Protein AF-A0A352KVX2-F1 (afdb_monomer_lite)

Radius of gyration: 20.21 Å; chains: 1; bounding box: 48×41×50 Å

Structure (mmCIF, N/CA/C/O backbone):
data_AF-A0A352KVX2-F1
#
_entry.id   AF-A0A352KVX2-F1
#
loop_
_atom_site.group_PDB
_atom_site.id
_atom_site.type_symbol
_atom_site.label_atom_id
_atom_site.label_alt_id
_atom_site.label_comp_id
_atom_site.label_asym_id
_atom_site.label_entity_id
_atom_site.label_seq_id
_atom_site.pdbx_PDB_ins_code
_atom_site.Cartn_x
_atom_site.Cartn_y
_atom_site.Cartn_z
_atom_site.occupancy
_atom_site.B_iso_or_equiv
_atom_site.auth_seq_id
_atom_site.auth_comp_id
_atom_site.auth_asym_id
_atom_site.auth_atom_id
_atom_site.pdbx_PDB_model_num
ATOM 1 N N . ALA A 1 1 ? 29.949 -27.565 -27.662 1.00 36.59 1 ALA A N 1
ATOM 2 C CA . ALA A 1 1 ? 28.523 -27.679 -27.305 1.00 36.59 1 ALA A CA 1
ATOM 3 C C . ALA A 1 1 ? 28.432 -27.698 -25.787 1.00 36.59 1 ALA A C 1
ATOM 5 O O . ALA A 1 1 ? 28.888 -28.660 -25.186 1.00 36.59 1 ALA A O 1
ATOM 6 N N . ALA A 1 2 ? 27.979 -26.605 -25.174 1.00 33.16 2 ALA A N 1
ATOM 7 C CA . ALA A 1 2 ? 27.773 -26.538 -23.731 1.00 33.16 2 ALA A CA 1
ATOM 8 C C . ALA A 1 2 ? 26.279 -26.739 -23.465 1.00 33.16 2 ALA A C 1
ATOM 10 O O . ALA A 1 2 ? 25.449 -26.035 -24.038 1.00 33.16 2 ALA A O 1
ATOM 11 N N . SER A 1 3 ? 25.959 -27.758 -22.671 1.00 35.75 3 SER A N 1
ATOM 12 C CA . SER A 1 3 ? 24.598 -28.118 -22.294 1.00 35.75 3 SER A CA 1
ATOM 13 C C . SER A 1 3 ? 23.909 -26.966 -21.568 1.00 35.75 3 SER A C 1
ATOM 15 O O . SER A 1 3 ? 24.433 -26.436 -20.591 1.00 35.75 3 SER A O 1
ATOM 17 N N . ILE A 1 4 ? 22.710 -26.631 -22.035 1.00 41.22 4 ILE A N 1
ATOM 18 C CA . ILE A 1 4 ? 21.705 -25.824 -21.339 1.00 41.22 4 ILE A CA 1
ATOM 19 C C . ILE A 1 4 ? 21.275 -26.559 -20.065 1.00 41.22 4 ILE A C 1
ATOM 21 O O . ILE A 1 4 ? 20.273 -27.269 -20.037 1.00 41.22 4 ILE A O 1
ATOM 25 N N . ALA A 1 5 ? 22.083 -26.435 -19.013 1.00 39.38 5 ALA A N 1
ATOM 26 C CA . ALA A 1 5 ? 21.645 -26.741 -17.665 1.00 39.38 5 ALA A CA 1
ATOM 27 C C . ALA A 1 5 ? 20.453 -25.825 -17.359 1.00 39.38 5 ALA A C 1
ATOM 29 O O . ALA A 1 5 ? 20.541 -24.604 -17.478 1.00 39.38 5 ALA A O 1
ATOM 30 N N . SER A 1 6 ? 19.327 -26.456 -17.054 1.00 48.81 6 SER A N 1
ATOM 31 C CA . SER A 1 6 ? 18.049 -25.856 -16.691 1.00 48.81 6 SER A CA 1
ATOM 32 C C . SER A 1 6 ? 18.233 -24.712 -15.695 1.00 48.81 6 SER A C 1
ATOM 34 O O . SER A 1 6 ? 18.603 -24.937 -14.542 1.00 48.81 6 SER A O 1
ATOM 36 N N . LEU A 1 7 ? 17.984 -23.490 -16.170 1.00 38.28 7 LEU A N 1
ATOM 37 C CA . LEU A 1 7 ? 17.906 -22.292 -15.344 1.00 38.28 7 LEU A CA 1
ATOM 38 C C . LEU A 1 7 ? 16.804 -22.480 -14.284 1.00 38.28 7 LEU A C 1
ATOM 40 O O . LEU A 1 7 ? 15.774 -23.090 -14.592 1.00 38.28 7 LEU A O 1
ATOM 44 N N . PRO A 1 8 ? 16.994 -21.981 -13.050 1.00 42.41 8 PRO A N 1
ATOM 45 C CA . PRO A 1 8 ? 15.945 -22.001 -12.038 1.00 42.41 8 PRO A CA 1
ATOM 46 C C . PRO A 1 8 ? 14.682 -21.291 -12.569 1.00 42.41 8 PRO A C 1
ATOM 48 O O . PRO A 1 8 ? 14.803 -20.281 -13.266 1.00 42.41 8 PRO A O 1
ATOM 51 N N . PRO A 1 9 ? 13.470 -21.789 -12.255 1.00 46.91 9 PRO A N 1
ATOM 52 C CA . PRO A 1 9 ? 12.211 -21.227 -12.758 1.00 46.91 9 PRO A CA 1
ATOM 53 C C . PRO A 1 9 ? 11.935 -19.800 -12.254 1.00 46.91 9 PRO A C 1
ATOM 55 O O . PRO A 1 9 ? 11.063 -19.123 -12.787 1.00 46.91 9 PRO A O 1
ATOM 58 N N . THR A 1 10 ? 12.704 -19.325 -11.273 1.00 46.66 10 THR A N 1
ATOM 59 C CA . THR A 1 10 ? 12.681 -17.963 -10.725 1.00 46.66 10 THR A CA 1
ATOM 60 C C . THR A 1 10 ? 13.694 -17.049 -11.428 1.00 46.66 10 THR A C 1
ATOM 62 O O . THR A 1 10 ? 14.410 -16.278 -10.795 1.00 46.66 10 THR A O 1
ATOM 65 N N . ALA A 1 11 ? 13.828 -17.168 -12.750 1.00 34.09 11 ALA A N 1
ATOM 66 C CA . ALA A 1 11 ? 14.540 -16.160 -13.528 1.00 34.09 11 ALA A CA 1
ATOM 67 C C . ALA A 1 11 ? 13.761 -14.827 -13.450 1.00 34.09 11 ALA A C 1
ATOM 69 O O . ALA A 1 11 ? 12.526 -14.874 -13.421 1.00 34.09 11 ALA A O 1
ATOM 70 N N . PRO A 1 12 ? 14.430 -13.652 -13.443 1.00 46.53 12 PRO A N 1
ATOM 71 C CA . PRO A 1 12 ? 13.742 -12.373 -13.626 1.00 46.53 12 PRO A CA 1
ATOM 72 C C . PRO A 1 12 ? 12.824 -12.513 -14.835 1.00 46.53 12 PRO A C 1
ATOM 74 O O . PRO A 1 12 ? 13.269 -13.053 -15.852 1.00 46.53 12 PRO A O 1
ATOM 77 N N . GLN A 1 13 ? 11.547 -12.138 -14.679 1.00 48.25 13 GLN A N 1
ATOM 78 C CA . GLN A 1 13 ? 10.488 -12.431 -15.646 1.00 48.25 13 GLN A CA 1
ATOM 79 C C . GLN A 1 13 ? 11.020 -12.263 -17.066 1.00 48.25 13 GLN A C 1
ATOM 81 O O . GLN A 1 13 ? 11.376 -11.155 -17.476 1.00 48.25 13 GLN A O 1
ATOM 86 N N . ARG A 1 14 ? 11.156 -13.378 -17.799 1.00 49.53 14 ARG A N 1
ATOM 87 C CA . ARG A 1 14 ? 11.595 -13.307 -19.187 1.00 49.53 14 ARG A CA 1
ATOM 88 C C . ARG A 1 14 ? 10.520 -12.507 -19.897 1.00 49.53 14 ARG A C 1
ATOM 90 O O . ARG A 1 14 ? 9.384 -12.951 -19.996 1.00 49.53 14 ARG A O 1
ATOM 97 N N . LEU A 1 15 ? 10.875 -11.297 -20.302 1.00 55.22 15 LEU A N 1
ATOM 98 C CA . LEU A 1 15 ? 9.968 -10.383 -20.965 1.00 55.22 15 LEU A CA 1
ATOM 99 C C . LEU A 1 15 ? 9.546 -11.020 -22.292 1.00 55.22 15 LEU A C 1
ATOM 101 O O . LEU A 1 15 ? 10.307 -11.037 -23.261 1.00 55.22 15 LEU A O 1
ATOM 105 N N . ASP A 1 16 ? 8.360 -11.629 -22.299 1.00 62.31 16 ASP A N 1
ATOM 106 C CA . ASP A 1 16 ? 7.840 -12.328 -23.466 1.00 62.31 16 ASP A CA 1
ATOM 107 C C . ASP A 1 16 ? 7.770 -11.370 -24.654 1.00 62.31 16 ASP A C 1
ATOM 109 O O . ASP A 1 16 ? 7.292 -10.238 -24.532 1.00 62.31 16 ASP A O 1
ATOM 113 N N . GLY A 1 17 ? 8.246 -11.835 -25.812 1.00 65.50 17 GLY A N 1
ATOM 114 C CA . GLY A 1 17 ? 8.267 -11.067 -27.057 1.00 65.50 17 GLY A CA 1
ATOM 115 C C . GLY A 1 17 ? 9.482 -10.159 -27.258 1.00 65.50 17 GLY A C 1
ATOM 116 O O . GLY A 1 17 ? 9.417 -9.307 -28.139 1.00 65.50 17 GLY A O 1
ATOM 117 N N . LEU A 1 18 ? 10.559 -10.317 -26.476 1.00 73.56 18 LEU A N 1
ATOM 118 C CA . LEU A 1 18 ? 11.876 -9.775 -26.830 1.00 73.56 18 LEU A CA 1
ATOM 119 C C . LEU A 1 18 ? 12.625 -10.749 -27.751 1.00 73.56 18 LEU A C 1
ATOM 121 O O . LEU A 1 18 ? 12.810 -11.921 -27.422 1.00 73.56 18 LEU A O 1
ATOM 125 N N . THR A 1 19 ? 13.056 -10.242 -28.897 1.00 78.19 19 THR A N 1
ATOM 126 C CA . THR A 1 19 ? 13.829 -10.927 -29.936 1.00 78.19 19 THR A CA 1
ATOM 127 C C . THR A 1 19 ? 15.226 -10.322 -30.050 1.00 78.19 19 THR A C 1
ATOM 129 O O . THR A 1 19 ? 15.433 -9.127 -29.814 1.00 78.19 19 THR A O 1
ATOM 132 N N . PHE A 1 20 ? 16.190 -11.182 -30.372 1.00 77.12 20 PHE A N 1
ATOM 133 C CA . PHE A 1 20 ? 17.596 -10.834 -30.522 1.00 77.12 20 PHE A CA 1
ATOM 134 C C . PHE A 1 20 ? 18.087 -11.340 -31.877 1.00 77.12 20 PHE A C 1
ATOM 136 O O . PHE A 1 20 ? 17.845 -12.504 -32.213 1.00 77.12 20 PHE A O 1
ATOM 143 N N . ASP A 1 21 ? 18.800 -10.490 -32.607 1.00 79.56 21 ASP A N 1
ATOM 144 C CA . ASP A 1 21 ? 19.481 -10.829 -33.851 1.00 79.56 21 ASP A CA 1
ATOM 145 C C . ASP A 1 21 ? 21.010 -10.869 -33.652 1.00 79.56 21 ASP A C 1
ATOM 147 O O . ASP A 1 21 ? 21.526 -10.809 -32.533 1.00 79.56 21 ASP A O 1
ATOM 151 N N . GLU A 1 22 ? 21.757 -11.011 -34.748 1.00 78.06 22 GLU A N 1
ATOM 152 C CA . GLU A 1 22 ? 23.225 -11.066 -34.737 1.00 78.06 22 GLU A CA 1
ATOM 153 C C . GLU A 1 22 ? 23.875 -9.757 -34.233 1.00 78.06 22 GLU A C 1
ATOM 155 O O . GLU A 1 22 ? 25.025 -9.765 -33.791 1.00 78.06 22 GLU A O 1
ATOM 160 N N . GLY A 1 23 ? 23.136 -8.642 -34.255 1.00 78.75 23 GLY A N 1
ATOM 161 C CA . GLY A 1 23 ? 23.544 -7.328 -33.758 1.00 78.75 23 GLY A CA 1
ATOM 162 C C . GLY A 1 23 ? 23.082 -7.012 -32.330 1.00 78.75 23 GLY A C 1
ATOM 163 O O . GLY A 1 23 ? 23.514 -6.001 -31.773 1.00 78.75 23 GLY A O 1
ATOM 164 N N . GLY A 1 24 ? 22.254 -7.858 -31.711 1.00 78.06 24 GLY A N 1
ATOM 165 C CA . GLY A 1 24 ? 21.771 -7.682 -30.342 1.00 78.06 24 GLY A CA 1
ATOM 166 C C . GLY A 1 24 ? 20.251 -7.559 -30.260 1.00 78.06 24 GLY A C 1
ATOM 167 O O . GLY A 1 24 ? 19.528 -8.316 -30.894 1.00 78.06 24 GLY A O 1
ATOM 168 N N . LEU A 1 25 ? 19.745 -6.672 -29.397 1.00 78.62 25 LEU A N 1
ATOM 169 C CA . LEU A 1 25 ? 18.302 -6.489 -29.214 1.00 78.62 25 LEU A CA 1
ATOM 170 C C . LEU A 1 25 ? 17.699 -5.835 -30.463 1.00 78.62 25 LEU A C 1
ATOM 172 O O . LEU A 1 25 ? 18.113 -4.741 -30.844 1.00 78.62 25 LEU A O 1
ATOM 176 N N . GLU A 1 26 ? 16.689 -6.467 -31.057 1.00 83.81 26 GLU A N 1
ATOM 177 C CA . GLU A 1 26 ? 16.002 -5.894 -32.216 1.00 83.81 26 GLU A CA 1
ATOM 178 C C . GLU A 1 26 ? 15.306 -4.561 -31.858 1.00 83.81 26 GLU A C 1
ATOM 180 O O . GLU A 1 26 ? 14.891 -4.322 -30.719 1.00 83.81 26 GLU A O 1
ATOM 185 N N . GLU A 1 27 ? 15.124 -3.670 -32.834 1.00 77.50 27 GLU A N 1
ATOM 186 C CA . GLU A 1 27 ? 14.520 -2.342 -32.622 1.00 77.50 27 GLU A CA 1
ATOM 187 C C . GLU A 1 27 ? 13.076 -2.426 -32.082 1.00 77.50 27 GLU A C 1
ATOM 189 O O . GLU A 1 27 ? 12.696 -1.720 -31.143 1.00 77.50 27 GLU A O 1
ATOM 194 N N . THR A 1 28 ? 12.284 -3.365 -32.604 1.00 72.94 28 THR A N 1
ATOM 195 C CA . THR A 1 28 ? 10.919 -3.670 -32.134 1.00 72.94 28 THR A CA 1
ATOM 196 C C . THR A 1 28 ? 10.909 -4.144 -30.678 1.00 72.94 28 THR A C 1
ATOM 198 O O . THR A 1 28 ? 10.024 -3.785 -29.895 1.00 72.94 28 THR A O 1
ATOM 201 N N . SER A 1 29 ? 11.940 -4.890 -30.289 1.00 76.31 29 SER A N 1
ATOM 202 C CA . SER A 1 29 ? 12.164 -5.374 -28.929 1.00 76.31 29 SER A CA 1
ATOM 203 C C . SER A 1 29 ? 12.686 -4.278 -28.002 1.00 76.31 29 SER A C 1
ATOM 205 O O . SER A 1 29 ? 12.364 -4.274 -26.816 1.00 76.31 29 SER A O 1
ATOM 207 N N . THR A 1 30 ? 13.389 -3.279 -28.536 1.00 75.25 30 THR A N 1
ATOM 208 C CA . THR A 1 30 ? 13.828 -2.087 -27.795 1.00 75.25 30 THR A CA 1
ATOM 209 C C . THR A 1 30 ? 12.633 -1.236 -27.369 1.00 75.25 30 THR A C 1
ATOM 211 O O . THR A 1 30 ? 12.547 -0.826 -26.212 1.00 75.25 30 THR A O 1
ATOM 214 N N . ALA A 1 31 ? 11.655 -1.036 -28.258 1.00 72.44 31 ALA A N 1
ATOM 215 C CA . ALA A 1 31 ? 10.409 -0.344 -27.926 1.00 72.44 31 ALA A CA 1
ATOM 216 C C . ALA A 1 31 ? 9.593 -1.099 -26.862 1.00 72.44 31 ALA A C 1
ATOM 218 O O . ALA A 1 31 ? 9.033 -0.489 -25.950 1.00 72.44 31 ALA A O 1
ATOM 219 N N . ARG A 1 32 ? 9.567 -2.435 -26.934 1.00 69.81 32 ARG A N 1
ATOM 220 C CA . ARG A 1 32 ? 8.895 -3.281 -25.941 1.00 69.81 32 ARG A CA 1
ATOM 221 C C . ARG A 1 32 ? 9.603 -3.243 -24.588 1.00 69.81 32 ARG A C 1
ATOM 223 O O . ARG A 1 32 ? 8.944 -3.023 -23.575 1.00 69.81 32 ARG A O 1
ATOM 230 N N . LEU A 1 33 ? 10.929 -3.350 -24.564 1.00 69.50 33 LEU A N 1
ATOM 231 C CA . LEU A 1 33 ? 11.726 -3.181 -23.351 1.00 69.50 33 LEU A CA 1
ATOM 232 C C . LEU A 1 33 ? 11.522 -1.783 -22.742 1.00 69.50 33 LEU A C 1
ATOM 234 O O . LEU A 1 33 ? 11.320 -1.676 -21.539 1.00 69.50 33 LEU A O 1
ATOM 238 N N . ALA A 1 34 ? 11.470 -0.729 -23.563 1.00 66.69 34 ALA A N 1
ATOM 239 C CA . ALA A 1 34 ? 11.171 0.637 -23.124 1.00 66.69 34 ALA A CA 1
ATOM 240 C C . ALA A 1 34 ? 9.721 0.822 -22.628 1.00 66.69 34 ALA A C 1
ATOM 242 O O . ALA A 1 34 ? 9.438 1.686 -21.799 1.00 66.69 34 ALA A O 1
ATOM 243 N N . SER A 1 35 ? 8.780 0.024 -23.136 1.00 62.69 35 SER A N 1
ATOM 244 C CA . SER A 1 35 ? 7.396 0.013 -22.652 1.00 62.69 35 SER A CA 1
ATOM 245 C C . SER A 1 35 ? 7.266 -0.678 -21.297 1.00 62.69 35 SER A C 1
ATOM 247 O O . SER A 1 35 ? 6.438 -0.273 -20.488 1.00 62.69 35 SER A O 1
ATOM 249 N N . VAL A 1 36 ? 8.117 -1.672 -21.020 1.00 56.81 36 VAL A N 1
ATOM 250 C CA . VAL A 1 36 ? 8.110 -2.402 -19.747 1.00 56.81 36 VAL A CA 1
ATOM 251 C C . VA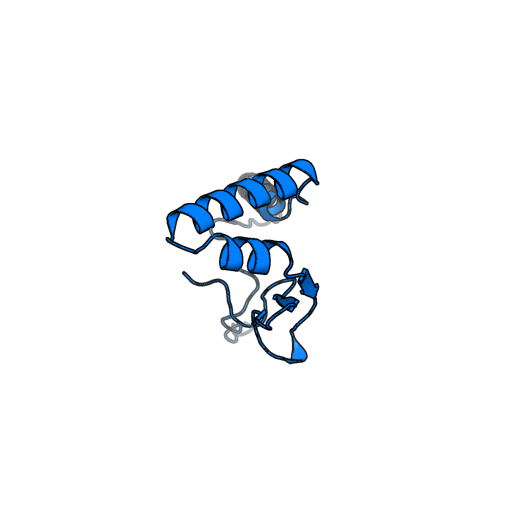L A 1 36 ? 9.038 -1.761 -18.722 1.00 56.81 36 VAL A C 1
ATOM 253 O O . VAL A 1 36 ? 8.767 -1.843 -17.535 1.00 56.81 36 VAL A O 1
ATOM 256 N N . SER A 1 37 ? 10.047 -0.991 -19.129 1.00 51.94 37 SER A N 1
ATOM 257 C CA . SER A 1 37 ? 10.768 -0.116 -18.197 1.00 51.94 37 SER A CA 1
ATOM 258 C C . SER A 1 37 ? 9.869 0.983 -17.608 1.00 51.94 37 SER A C 1
ATOM 260 O O . SER A 1 37 ? 10.136 1.459 -16.507 1.00 51.94 37 SER A O 1
ATOM 262 N N . ARG A 1 38 ? 8.740 1.320 -18.258 1.00 49.47 38 ARG A N 1
ATOM 263 C CA . ARG A 1 38 ? 7.669 2.129 -17.638 1.00 49.47 38 ARG A CA 1
ATOM 264 C C . ARG A 1 38 ? 6.905 1.402 -16.527 1.00 49.47 38 ARG A C 1
ATOM 266 O O . ARG A 1 38 ? 6.226 2.074 -15.758 1.00 49.47 38 ARG A O 1
ATOM 273 N N . ALA A 1 39 ? 7.043 0.081 -16.384 1.00 52.50 39 ALA A N 1
ATOM 274 C CA . ALA A 1 39 ? 6.563 -0.646 -15.206 1.00 52.50 39 ALA A CA 1
ATOM 275 C C . ALA A 1 39 ? 7.355 -0.291 -13.928 1.00 52.50 39 ALA A C 1
ATOM 277 O O . ALA A 1 39 ? 6.954 -0.679 -12.840 1.00 52.50 39 ALA A O 1
ATOM 278 N N . GLY A 1 40 ? 8.433 0.495 -14.043 1.00 52.94 40 GLY A N 1
ATOM 279 C CA . GLY A 1 40 ? 9.146 1.116 -12.925 1.00 52.94 40 GLY A CA 1
ATOM 280 C C . GLY A 1 40 ? 8.988 2.638 -12.870 1.00 52.94 40 GLY A C 1
ATOM 281 O O . GLY A 1 40 ? 9.916 3.329 -12.453 1.00 52.94 40 GLY A O 1
ATOM 282 N N . GLN A 1 41 ? 7.871 3.204 -13.343 1.00 56.09 41 GLN A N 1
ATOM 283 C CA . GLN A 1 41 ? 7.655 4.642 -13.199 1.00 56.09 41 GLN A CA 1
ATOM 284 C C . GLN A 1 41 ? 7.408 4.971 -11.722 1.00 56.09 41 GLN A C 1
ATOM 286 O O . GLN A 1 41 ? 6.392 4.572 -11.156 1.00 56.09 41 GLN A O 1
ATOM 291 N N . LEU A 1 42 ? 8.347 5.701 -11.109 1.00 63.41 42 LEU A N 1
ATOM 292 C CA . LEU A 1 42 ? 8.209 6.171 -9.734 1.00 63.41 42 LEU A CA 1
ATOM 293 C C . LEU A 1 42 ? 6.877 6.923 -9.605 1.00 63.41 42 LEU A C 1
ATOM 295 O O . LEU A 1 42 ? 6.626 7.875 -10.352 1.00 63.41 42 LEU A O 1
ATOM 299 N N . LEU A 1 43 ? 6.014 6.475 -8.694 1.00 66.69 43 LEU A N 1
ATOM 300 C CA . LEU A 1 43 ? 4.739 7.140 -8.461 1.00 66.69 43 LEU A CA 1
ATOM 301 C C . LEU A 1 43 ? 5.006 8.558 -7.953 1.00 66.69 43 LEU A C 1
ATOM 303 O O . LEU A 1 43 ? 5.806 8.760 -7.038 1.00 66.69 43 LEU A O 1
ATOM 307 N N . THR A 1 44 ? 4.330 9.547 -8.539 1.00 82.62 44 THR A N 1
ATOM 308 C CA . THR A 1 44 ? 4.332 10.893 -7.962 1.00 82.62 44 THR A CA 1
ATOM 309 C C . THR A 1 44 ? 3.502 10.893 -6.683 1.00 82.62 44 THR A C 1
ATOM 311 O O . THR A 1 44 ? 2.594 10.072 -6.519 1.00 82.62 44 THR A O 1
ATOM 314 N N . SER A 1 45 ? 3.768 11.841 -5.786 1.00 80.25 45 SER A N 1
ATOM 315 C CA . SER A 1 45 ? 2.980 12.004 -4.562 1.00 80.25 45 SER A CA 1
ATOM 316 C C . SER A 1 45 ? 1.483 12.149 -4.859 1.00 80.25 45 SER A C 1
ATOM 318 O O . SER A 1 45 ? 0.654 11.618 -4.127 1.00 80.25 45 SER A O 1
ATOM 320 N N . GLU A 1 46 ? 1.114 12.811 -5.958 1.00 83.75 46 GLU A N 1
ATOM 321 C CA . GLU A 1 46 ? -0.282 12.972 -6.374 1.00 83.75 46 GLU A CA 1
ATOM 322 C C . GLU A 1 46 ? -0.942 11.641 -6.744 1.00 83.75 46 GLU A C 1
ATOM 324 O O . GLU A 1 46 ? -2.083 11.403 -6.347 1.00 83.75 46 GLU A O 1
ATOM 329 N N . LEU A 1 47 ? -0.232 10.771 -7.471 1.00 82.62 47 LEU A N 1
ATOM 330 C CA . LEU A 1 47 ? -0.716 9.435 -7.830 1.00 82.62 47 LEU A CA 1
ATOM 331 C C . LEU A 1 47 ? -0.857 8.543 -6.593 1.00 82.62 47 LEU A C 1
ATOM 333 O O . LEU A 1 47 ? -1.858 7.841 -6.462 1.00 82.62 47 LEU A O 1
ATOM 337 N N . VAL A 1 48 ? 0.094 8.619 -5.657 1.00 81.06 48 VAL A N 1
ATOM 338 C CA . VAL A 1 48 ? 0.007 7.907 -4.371 1.00 81.06 48 VAL A CA 1
ATOM 339 C C . VAL A 1 48 ? -1.217 8.368 -3.579 1.00 81.06 48 VAL A C 1
ATOM 341 O O . VAL A 1 48 ? -1.996 7.548 -3.093 1.00 81.06 48 VAL A O 1
ATOM 344 N N . GLU A 1 49 ? -1.442 9.678 -3.483 1.00 84.94 49 GLU A N 1
ATOM 345 C CA . GLU A 1 49 ? -2.592 10.219 -2.757 1.00 84.94 49 GLU A CA 1
ATOM 346 C C . GLU A 1 49 ? -3.925 9.950 -3.466 1.00 84.94 49 GLU A C 1
ATOM 348 O O . GLU A 1 49 ? -4.956 9.812 -2.804 1.00 84.94 49 GLU A O 1
ATOM 353 N N . GLN A 1 50 ? -3.937 9.847 -4.797 1.00 86.12 50 GLN A N 1
ATOM 354 C CA . GLN A 1 50 ? -5.109 9.385 -5.536 1.00 86.12 50 GLN A CA 1
ATOM 355 C C . GLN A 1 50 ? -5.437 7.928 -5.203 1.00 86.12 50 GLN A C 1
ATOM 357 O O . GLN A 1 50 ? -6.556 7.658 -4.764 1.00 86.12 50 GLN A O 1
ATOM 362 N N . ALA A 1 51 ? -4.462 7.026 -5.323 1.00 83.12 51 ALA A N 1
ATOM 363 C CA . ALA A 1 51 ? -4.641 5.611 -5.004 1.00 83.12 51 ALA A CA 1
ATOM 364 C C . ALA A 1 51 ? -5.090 5.406 -3.545 1.00 83.12 51 ALA A C 1
ATOM 366 O O . ALA A 1 51 ? -5.972 4.595 -3.270 1.00 83.12 51 ALA A O 1
ATOM 367 N N . ARG A 1 52 ? -4.562 6.205 -2.603 1.00 84.12 52 ARG A N 1
ATOM 368 C CA . ARG A 1 52 ? -5.011 6.208 -1.199 1.00 84.12 52 ARG A CA 1
ATOM 369 C C . ARG A 1 52 ? -6.510 6.492 -1.076 1.00 84.12 52 ARG A C 1
ATOM 371 O O . ARG A 1 52 ? -7.202 5.808 -0.323 1.00 84.12 52 ARG A O 1
ATOM 378 N N . ARG A 1 53 ? -7.018 7.521 -1.764 1.00 86.94 53 ARG A N 1
ATOM 379 C CA . ARG A 1 53 ? -8.444 7.890 -1.697 1.00 86.94 53 ARG A CA 1
ATOM 380 C C . ARG A 1 53 ? -9.336 6.802 -2.281 1.00 86.94 53 ARG A C 1
ATOM 382 O O . ARG A 1 53 ? -10.374 6.516 -1.692 1.00 86.94 53 ARG A O 1
ATOM 389 N N . GLU A 1 54 ? -8.923 6.209 -3.398 1.00 87.94 54 GLU A N 1
ATOM 390 C CA . GLU A 1 54 ? -9.635 5.104 -4.048 1.00 87.94 54 GLU A CA 1
ATOM 391 C C . GLU A 1 54 ? -9.712 3.884 -3.119 1.00 87.94 54 GLU A C 1
ATOM 393 O O . GLU A 1 54 ? -10.806 3.410 -2.830 1.00 87.94 54 GLU A O 1
ATOM 398 N N . ALA A 1 55 ? -8.594 3.478 -2.509 1.00 83.06 55 ALA A N 1
ATOM 399 C CA . ALA A 1 55 ? -8.571 2.366 -1.557 1.00 83.06 55 ALA A CA 1
ATOM 400 C C . ALA A 1 55 ? -9.485 2.594 -0.335 1.00 83.06 55 ALA A C 1
ATOM 402 O O . ALA A 1 55 ? -10.200 1.688 0.093 1.00 83.06 55 ALA A O 1
ATOM 403 N N . ILE A 1 56 ? -9.506 3.811 0.224 1.00 83.88 56 ILE A N 1
ATOM 404 C CA . ILE A 1 56 ? -10.410 4.152 1.336 1.00 83.88 56 ILE A CA 1
ATOM 405 C C . ILE A 1 56 ? -11.876 4.095 0.887 1.00 83.88 56 ILE A C 1
ATOM 407 O O . ILE A 1 56 ? -12.724 3.620 1.647 1.00 83.88 56 ILE A O 1
ATOM 411 N N . ALA A 1 57 ? -12.187 4.579 -0.319 1.00 86.62 57 ALA A N 1
ATOM 412 C CA . ALA A 1 57 ? -13.534 4.505 -0.874 1.00 86.62 57 ALA A CA 1
ATOM 413 C C . ALA A 1 57 ? -13.985 3.047 -1.025 1.00 86.62 57 ALA A C 1
ATOM 415 O O . ALA A 1 57 ? -15.081 2.705 -0.581 1.00 86.62 57 ALA A O 1
ATOM 416 N N . ASP A 1 58 ? -13.112 2.180 -1.533 1.00 84.81 58 ASP A N 1
ATOM 417 C CA . ASP A 1 58 ? -13.384 0.750 -1.658 1.00 84.81 58 ASP A CA 1
ATOM 418 C C . ASP A 1 58 ? -13.636 0.110 -0.291 1.00 84.81 58 ASP A C 1
ATOM 420 O O . ASP A 1 58 ? -14.632 -0.593 -0.115 1.00 84.81 58 ASP A O 1
ATOM 424 N N . TRP A 1 59 ? -12.826 0.418 0.725 1.00 80.50 59 TRP A N 1
ATOM 425 C CA . TRP A 1 59 ? -13.046 -0.078 2.088 1.00 80.50 59 TRP A CA 1
ATOM 426 C C . TRP A 1 59 ? -14.406 0.325 2.658 1.00 80.50 59 TRP A C 1
ATOM 428 O O . TRP A 1 59 ? -15.062 -0.501 3.295 1.00 80.50 59 TRP A O 1
ATOM 438 N N . ILE A 1 60 ? -14.872 1.550 2.397 1.00 82.75 60 ILE A N 1
ATOM 439 C CA . ILE A 1 60 ? -16.205 2.003 2.825 1.00 82.75 60 ILE A CA 1
ATOM 440 C C . ILE A 1 60 ? -17.304 1.098 2.240 1.00 82.75 60 ILE A C 1
ATOM 442 O O . ILE A 1 60 ? -18.286 0.808 2.925 1.00 82.75 60 ILE A O 1
ATOM 446 N N . THR A 1 61 ? -17.133 0.586 1.016 1.00 86.44 61 THR A N 1
ATOM 447 C CA . THR A 1 61 ? -18.124 -0.300 0.376 1.00 86.44 61 THR A CA 1
ATOM 448 C C . THR A 1 61 ? -18.178 -1.713 0.965 1.00 86.44 61 THR A C 1
ATOM 450 O O . THR A 1 61 ? -19.172 -2.412 0.779 1.00 86.44 61 THR A O 1
ATOM 453 N N . THR A 1 62 ? -17.163 -2.131 1.731 1.00 85.25 62 THR A N 1
ATOM 454 C CA . THR A 1 62 ? -17.079 -3.491 2.304 1.00 85.25 62 THR A CA 1
ATOM 455 C C . THR A 1 62 ? -17.938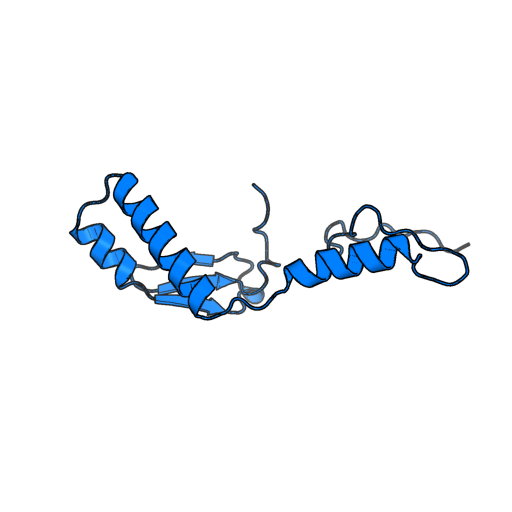 -3.705 3.559 1.00 85.25 62 THR A C 1
ATOM 457 O O . THR A 1 62 ? -17.974 -4.807 4.104 1.00 85.25 62 THR A O 1
ATOM 460 N N . GLY A 1 63 ? -18.646 -2.671 4.032 1.00 86.25 63 GLY A N 1
ATOM 461 C CA . GLY A 1 63 ? -19.480 -2.745 5.239 1.00 86.25 63 GLY A CA 1
ATOM 462 C C . GLY A 1 63 ? -18.714 -2.556 6.553 1.00 86.25 63 GLY A C 1
ATOM 463 O O . GLY A 1 63 ? -19.253 -2.844 7.623 1.00 86.25 63 GLY A O 1
ATOM 464 N N . LEU A 1 64 ? -17.473 -2.062 6.495 1.00 88.19 64 LEU A N 1
ATOM 465 C CA . LEU A 1 64 ? -16.706 -1.674 7.679 1.00 88.19 64 LEU A CA 1
ATOM 466 C C . LEU A 1 64 ? -17.408 -0.549 8.451 1.00 88.19 64 LEU A C 1
ATOM 468 O O . LEU A 1 64 ? -17.937 0.405 7.880 1.00 88.19 64 LEU A O 1
ATOM 472 N N . THR A 1 65 ? -17.375 -0.634 9.780 1.00 91.50 65 THR A N 1
ATOM 473 C CA . THR A 1 65 ? -17.890 0.431 10.648 1.00 91.50 65 THR A CA 1
ATOM 474 C C . THR A 1 65 ? -16.984 1.668 10.595 1.00 91.50 65 THR A C 1
ATOM 476 O O . THR A 1 65 ? -15.777 1.536 10.363 1.00 91.50 65 THR A O 1
ATOM 479 N N . PRO A 1 66 ? -17.498 2.872 10.918 1.00 87.62 66 PRO A N 1
ATOM 480 C CA . PRO A 1 66 ? -16.675 4.082 10.969 1.00 87.62 66 PRO A CA 1
ATOM 481 C C . PRO A 1 66 ? -15.432 3.946 11.863 1.00 87.62 66 PRO A C 1
ATOM 483 O O . PRO A 1 66 ? -14.364 4.448 11.523 1.00 87.62 66 PRO A O 1
ATOM 486 N N . GLY A 1 67 ? -15.543 3.218 12.982 1.00 89.12 67 GLY A N 1
ATOM 487 C CA . GLY A 1 67 ? -14.418 2.962 13.884 1.00 89.12 67 GLY A CA 1
ATOM 488 C C . GLY A 1 67 ? -13.333 2.067 13.274 1.00 89.12 67 GLY A C 1
ATOM 489 O O . GLY A 1 67 ? -12.151 2.301 13.507 1.00 89.12 67 GLY A O 1
ATOM 490 N N . GLN A 1 68 ? -13.710 1.079 12.459 1.00 87.19 68 GLN A N 1
ATOM 491 C CA . GLN A 1 68 ? -12.752 0.211 11.763 1.00 87.19 68 GLN A CA 1
ATOM 492 C C . GLN A 1 68 ? -12.035 0.951 10.632 1.00 87.19 68 GLN A C 1
ATOM 494 O O . GLN A 1 68 ? -10.826 0.804 10.480 1.00 87.19 68 GLN A O 1
ATOM 499 N N . ILE A 1 69 ? -12.750 1.796 9.887 1.00 87.81 69 ILE A N 1
ATOM 500 C CA . ILE A 1 69 ? -12.144 2.638 8.846 1.00 87.81 69 ILE A CA 1
ATOM 501 C C . ILE A 1 69 ? -11.147 3.612 9.470 1.00 87.81 69 ILE A C 1
ATOM 503 O O . ILE A 1 69 ? -10.026 3.744 8.983 1.00 87.81 69 ILE A O 1
ATOM 507 N N . LEU A 1 70 ? -11.514 4.238 10.592 1.00 88.12 70 LEU A N 1
ATOM 508 C CA . LEU A 1 70 ? -10.606 5.112 11.328 1.00 88.12 70 LEU A CA 1
ATOM 509 C C . LEU A 1 70 ? -9.371 4.352 11.833 1.00 88.12 70 LEU A C 1
ATOM 511 O O . LEU A 1 70 ? -8.269 4.892 11.800 1.00 88.12 70 LEU A O 1
ATOM 515 N N . ALA A 1 71 ? -9.522 3.102 12.278 1.00 86.19 71 ALA A N 1
ATOM 516 C CA . ALA A 1 71 ? -8.386 2.275 12.677 1.00 86.19 71 ALA A CA 1
ATOM 517 C C . ALA A 1 71 ? -7.435 1.997 11.499 1.00 86.19 71 ALA A C 1
ATOM 519 O O . ALA A 1 71 ? -6.229 2.173 11.655 1.00 86.19 71 ALA A O 1
ATOM 520 N N . LEU A 1 72 ? -7.966 1.651 10.320 1.00 84.00 72 LEU A N 1
ATOM 521 C CA . LEU A 1 72 ? -7.169 1.431 9.106 1.00 84.00 72 LEU A CA 1
ATOM 522 C C . LEU A 1 72 ? -6.454 2.706 8.640 1.00 84.00 72 LEU A C 1
ATOM 524 O O . LEU A 1 72 ? -5.283 2.656 8.284 1.00 84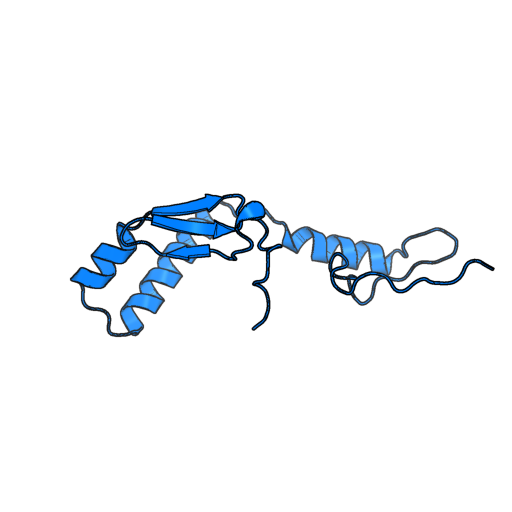.00 72 LEU A O 1
ATOM 528 N N . GLN A 1 73 ? -7.120 3.862 8.701 1.00 85.44 73 GLN A N 1
ATOM 529 C CA . GLN A 1 73 ? -6.518 5.154 8.348 1.00 85.44 73 GLN A CA 1
ATOM 530 C C . GLN A 1 73 ? -5.386 5.580 9.295 1.00 85.44 73 GLN A C 1
ATOM 532 O O . GLN A 1 73 ? -4.535 6.374 8.905 1.00 85.44 73 GLN A O 1
ATOM 537 N N . ASN A 1 74 ? -5.374 5.065 10.528 1.00 88.44 74 ASN A N 1
ATOM 538 C CA . ASN A 1 74 ? -4.322 5.317 11.515 1.00 88.44 74 ASN A CA 1
ATOM 539 C C . ASN A 1 74 ? -3.243 4.223 11.547 1.00 88.44 74 ASN A C 1
ATOM 541 O O . ASN A 1 74 ? -2.309 4.321 12.347 1.00 88.44 74 ASN A O 1
ATOM 545 N N . ALA A 1 75 ? -3.369 3.173 10.734 1.00 87.94 75 ALA A N 1
ATOM 546 C CA . ALA A 1 75 ? -2.322 2.178 10.589 1.00 87.94 75 ALA A CA 1
ATOM 547 C C . ALA A 1 75 ? -1.189 2.743 9.723 1.00 87.94 75 ALA A C 1
ATOM 549 O O . ALA A 1 75 ? -1.418 3.377 8.692 1.00 87.94 75 ALA A O 1
ATOM 550 N N . THR A 1 76 ? 0.048 2.488 10.132 1.00 89.81 76 THR A N 1
ATOM 551 C CA . THR A 1 76 ? 1.227 2.792 9.325 1.00 89.81 76 THR A CA 1
ATOM 552 C C . THR A 1 76 ? 1.453 1.652 8.346 1.00 89.81 76 THR A C 1
ATOM 554 O O . THR A 1 76 ? 1.578 0.502 8.764 1.00 89.81 76 THR A O 1
ATOM 557 N N . VAL A 1 77 ? 1.548 1.971 7.057 1.00 86.56 77 VAL A N 1
ATOM 558 C CA . VAL A 1 77 ? 2.065 1.048 6.042 1.00 86.56 77 VAL A CA 1
ATOM 559 C C . VAL A 1 77 ? 3.525 1.402 5.797 1.00 86.56 77 VAL A C 1
ATOM 561 O O . VAL A 1 77 ? 3.839 2.549 5.476 1.00 86.56 77 VAL A O 1
ATOM 564 N N . GLN A 1 78 ? 4.410 0.432 5.979 1.00 90.00 78 GLN A N 1
ATOM 565 C CA . GLN A 1 78 ? 5.841 0.564 5.761 1.00 90.00 78 GLN A CA 1
ATOM 566 C C . GLN A 1 78 ? 6.265 -0.378 4.638 1.00 90.00 78 GLN A C 1
ATOM 568 O O . GLN A 1 78 ? 6.016 -1.578 4.708 1.00 90.00 78 GLN A O 1
ATOM 573 N N . ILE A 1 79 ? 6.936 0.174 3.631 1.00 86.06 79 ILE A N 1
ATOM 574 C CA . ILE A 1 79 ? 7.629 -0.609 2.607 1.00 86.06 79 ILE A CA 1
ATOM 575 C C . ILE A 1 79 ? 9.049 -0.872 3.114 1.00 86.06 79 ILE A C 1
ATOM 577 O O . ILE A 1 79 ? 9.718 0.069 3.553 1.00 86.06 79 ILE A O 1
ATOM 581 N N . THR A 1 80 ? 9.482 -2.129 3.137 1.00 87.50 80 THR A N 1
ATOM 582 C CA . THR A 1 80 ? 1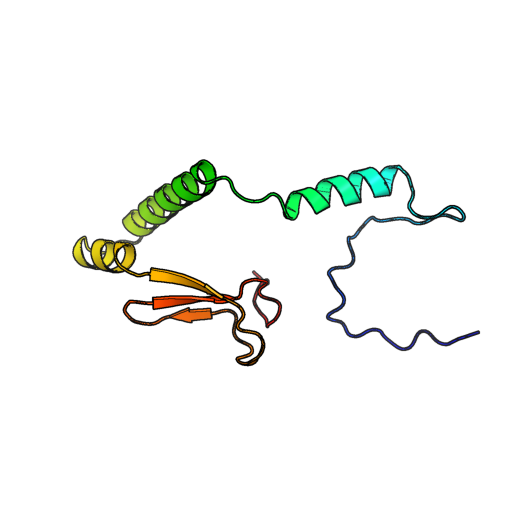0.792 -2.539 3.661 1.00 87.50 80 THR A CA 1
ATOM 583 C C . THR A 1 80 ? 11.239 -3.844 3.011 1.00 87.50 80 THR A C 1
ATOM 585 O O . THR A 1 80 ? 10.394 -4.613 2.583 1.00 87.50 80 THR A O 1
ATOM 588 N N . ASP A 1 81 ? 12.543 -4.110 3.007 1.00 87.12 81 ASP A N 1
ATOM 589 C CA . ASP A 1 81 ? 13.101 -5.407 2.605 1.00 87.12 81 ASP A CA 1
ATOM 590 C C . ASP A 1 81 ? 12.691 -6.495 3.618 1.00 87.12 81 ASP A C 1
ATOM 592 O O . ASP A 1 81 ? 12.984 -6.355 4.813 1.00 87.12 81 ASP A O 1
ATOM 596 N N . LEU A 1 82 ? 11.984 -7.533 3.153 1.00 86.56 82 LEU A N 1
ATOM 597 C CA . LEU A 1 82 ? 11.545 -8.702 3.934 1.00 86.56 82 LEU A CA 1
ATOM 598 C C . LEU A 1 82 ? 12.151 -10.022 3.416 1.00 86.56 82 LEU A C 1
ATOM 600 O O . LEU A 1 82 ? 11.648 -11.115 3.710 1.00 86.56 82 LEU A O 1
ATOM 604 N N . ASN A 1 83 ? 13.247 -9.959 2.652 1.00 83.81 83 ASN A N 1
ATOM 605 C CA . ASN A 1 83 ? 13.854 -11.131 2.015 1.00 83.81 83 ASN A CA 1
ATOM 606 C C . ASN A 1 83 ? 14.279 -12.222 3.012 1.00 83.81 83 ASN A C 1
ATOM 608 O O . ASN A 1 83 ? 14.173 -13.416 2.720 1.00 83.81 83 ASN A O 1
ATOM 612 N N . SER A 1 84 ? 14.767 -11.835 4.195 1.00 84.44 84 SER A N 1
ATOM 613 C CA . SER A 1 84 ? 15.245 -12.785 5.210 1.00 84.44 84 SER A CA 1
ATOM 614 C C . SER A 1 84 ? 14.108 -13.540 5.906 1.00 84.44 84 SER A C 1
ATOM 616 O O . SER A 1 84 ? 14.293 -14.655 6.398 1.00 84.44 84 SER A O 1
ATOM 618 N N . GLU A 1 85 ? 12.924 -12.939 5.902 1.00 86.25 85 GLU A N 1
ATOM 619 C CA . GLU A 1 85 ? 11.679 -13.444 6.452 1.00 86.25 85 GLU A CA 1
ATOM 620 C C . GLU A 1 85 ? 10.928 -14.323 5.445 1.00 86.25 85 GLU A C 1
ATOM 622 O O . GLU A 1 85 ? 10.094 -15.135 5.851 1.00 86.25 85 GLU A O 1
ATOM 627 N N . GLY A 1 86 ? 11.229 -14.180 4.148 1.00 81.69 86 GLY A N 1
ATOM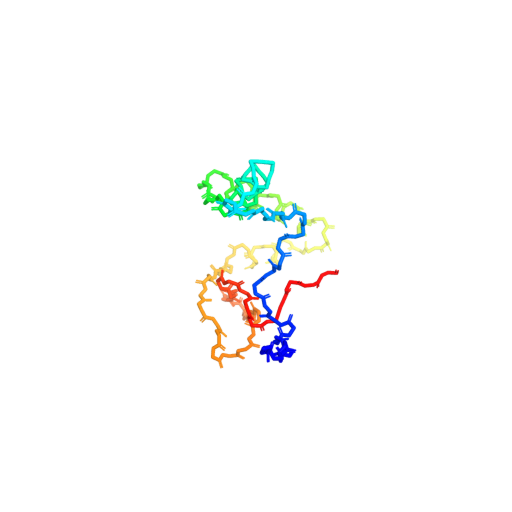 628 C CA . GLY A 1 86 ? 10.578 -14.922 3.069 1.00 81.69 86 GLY A CA 1
ATOM 629 C C . GLY A 1 86 ? 9.069 -14.675 3.020 1.00 81.69 86 GLY A C 1
ATOM 630 O O . GLY A 1 86 ? 8.300 -15.614 2.810 1.00 81.69 86 GLY A O 1
ATOM 631 N N . ALA A 1 87 ? 8.647 -13.440 3.297 1.00 80.31 87 ALA A N 1
ATOM 632 C CA . ALA A 1 87 ? 7.248 -13.057 3.412 1.00 80.31 87 ALA A CA 1
ATOM 633 C C . ALA A 1 87 ? 6.936 -11.850 2.524 1.00 80.31 87 ALA A C 1
ATOM 635 O O . ALA A 1 87 ? 7.655 -10.861 2.543 1.00 80.31 87 ALA A O 1
ATOM 636 N N . PHE A 1 88 ? 5.793 -11.889 1.838 1.00 82.88 88 PHE A N 1
ATOM 637 C CA . PHE A 1 88 ? 5.261 -10.734 1.104 1.00 82.88 88 PHE A CA 1
ATOM 638 C C . PHE A 1 88 ? 4.894 -9.556 2.026 1.00 82.88 88 PHE A C 1
ATOM 640 O O . PHE A 1 88 ? 4.921 -8.393 1.624 1.00 82.88 88 PHE A O 1
ATOM 647 N N . GLY A 1 89 ? 4.515 -9.845 3.272 1.00 86.75 89 GLY A N 1
ATOM 648 C CA . GLY A 1 89 ? 4.176 -8.816 4.242 1.00 86.75 89 GLY A CA 1
ATOM 649 C C . GLY A 1 89 ? 3.707 -9.354 5.587 1.00 86.75 89 GLY A C 1
ATOM 650 O O . GLY A 1 89 ? 3.358 -10.528 5.735 1.00 86.75 89 GLY A O 1
ATOM 651 N N . PHE A 1 90 ? 3.651 -8.453 6.566 1.00 89.31 90 PHE A N 1
ATOM 652 C CA . PHE A 1 90 ? 3.139 -8.702 7.911 1.00 89.31 90 PHE A CA 1
ATOM 653 C C . PHE A 1 90 ? 2.046 -7.696 8.260 1.00 89.31 90 PHE A C 1
ATOM 655 O O . PHE A 1 90 ? 2.187 -6.499 8.015 1.00 89.31 90 PHE A O 1
ATOM 662 N N . ALA A 1 91 ? 0.970 -8.172 8.887 1.00 88.69 91 ALA A N 1
ATOM 663 C CA . ALA A 1 91 ? -0.113 -7.324 9.369 1.00 88.69 91 ALA A CA 1
ATOM 664 C C . ALA A 1 91 ? -0.187 -7.365 10.900 1.00 88.69 91 ALA A C 1
ATOM 666 O O . ALA A 1 91 ? -0.535 -8.383 11.499 1.00 88.69 91 ALA A O 1
ATOM 667 N N . GLY A 1 92 ? 0.131 -6.236 11.533 1.00 85.56 92 GLY A N 1
ATOM 668 C CA . GLY A 1 92 ? -0.109 -5.969 12.947 1.00 85.56 92 GLY A CA 1
ATOM 669 C C . GLY A 1 92 ? -1.273 -4.996 13.156 1.00 85.56 92 GLY A C 1
ATOM 670 O O . GLY A 1 92 ? -1.875 -4.488 12.215 1.00 85.56 92 GLY A O 1
ATOM 671 N N . SER A 1 93 ? -1.584 -4.684 14.415 1.00 81.00 93 SER A N 1
ATOM 672 C CA . SER A 1 93 ? -2.710 -3.796 14.756 1.00 81.00 93 SER A CA 1
ATOM 673 C C . SER A 1 93 ? -2.495 -2.324 14.379 1.00 81.00 93 SER A C 1
ATOM 675 O O . SER A 1 93 ? -3.463 -1.575 14.276 1.00 81.00 93 SER A O 1
ATOM 677 N N . ARG A 1 94 ? -1.238 -1.893 14.208 1.00 85.94 94 ARG A N 1
ATOM 678 C CA . ARG A 1 94 ? -0.859 -0.509 13.859 1.00 85.94 94 ARG A CA 1
ATOM 679 C C . ARG A 1 94 ? 0.212 -0.393 12.784 1.00 85.94 94 ARG A C 1
ATOM 681 O O . ARG A 1 94 ? 0.449 0.711 12.307 1.00 85.94 94 ARG A O 1
ATOM 688 N N . LEU A 1 95 ? 0.869 -1.493 12.445 1.00 90.81 95 LEU A N 1
ATOM 689 C CA . LEU A 1 95 ? 1.935 -1.527 11.459 1.00 90.81 95 LEU A CA 1
ATOM 690 C C . LEU A 1 95 ? 1.631 -2.646 10.475 1.00 90.81 95 LEU A C 1
ATOM 692 O O . LEU A 1 95 ? 1.416 -3.788 10.881 1.00 90.81 95 LEU A O 1
ATOM 6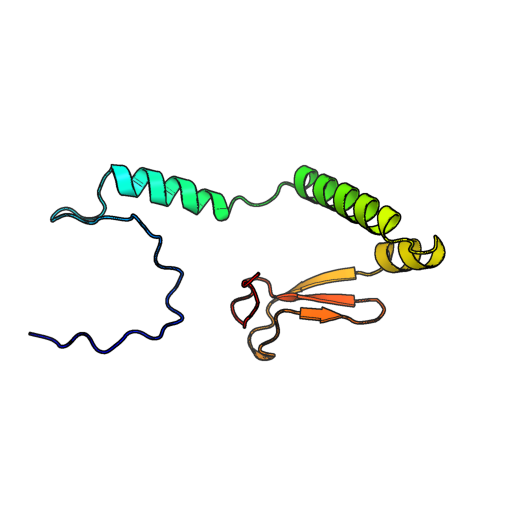96 N N . ILE A 1 96 ? 1.614 -2.291 9.201 1.00 89.75 96 ILE A N 1
ATOM 697 C CA . ILE A 1 96 ? 1.575 -3.209 8.075 1.00 89.75 96 ILE A CA 1
ATOM 698 C C . ILE A 1 96 ? 2.917 -3.053 7.372 1.00 89.75 96 ILE A C 1
ATOM 700 O O . ILE A 1 96 ? 3.288 -1.939 7.006 1.00 89.75 96 ILE A O 1
ATOM 704 N N . GLN A 1 97 ? 3.647 -4.148 7.216 1.00 91.56 97 GLN A N 1
ATOM 705 C CA . GLN A 1 97 ? 4.896 -4.177 6.463 1.00 91.56 97 GLN A CA 1
ATOM 706 C C . GLN A 1 97 ? 4.642 -4.890 5.143 1.00 91.56 97 GLN A C 1
ATOM 708 O O . GLN A 1 97 ? 4.024 -5.954 5.144 1.00 91.56 97 GLN A O 1
ATOM 713 N N . LEU A 1 98 ? 5.099 -4.296 4.048 1.00 87.12 98 LEU A N 1
ATOM 714 C CA . LEU A 1 98 ? 5.062 -4.884 2.714 1.00 87.12 98 LEU A CA 1
ATOM 715 C C . LEU A 1 98 ? 6.491 -4.978 2.189 1.00 87.12 98 LEU A C 1
ATOM 717 O O . LEU A 1 98 ? 7.267 -4.037 2.383 1.00 87.12 98 LEU A O 1
ATOM 721 N N . ASP A 1 99 ? 6.797 -6.102 1.550 1.00 85.19 99 ASP A N 1
ATOM 722 C CA . ASP A 1 99 ? 8.078 -6.331 0.887 1.00 85.19 99 ASP A CA 1
ATOM 723 C C . ASP A 1 99 ? 8.267 -5.317 -0.253 1.00 85.19 99 ASP A C 1
ATOM 725 O O . ASP A 1 99 ? 7.301 -4.959 -0.940 1.00 85.19 99 ASP A O 1
ATOM 729 N N . ASP A 1 100 ? 9.480 -4.800 -0.422 1.00 81.44 100 ASP A N 1
ATOM 730 C CA . ASP A 1 100 ? 9.755 -3.677 -1.326 1.00 81.44 100 ASP A CA 1
ATOM 731 C C . ASP A 1 100 ? 9.801 -4.088 -2.799 1.00 81.44 100 ASP A C 1
ATOM 733 O O . ASP A 1 100 ? 9.375 -3.325 -3.672 1.00 81.44 100 ASP A O 1
ATOM 737 N N . ASP A 1 101 ? 10.253 -5.308 -3.063 1.00 74.12 101 ASP A N 1
ATOM 738 C CA . ASP A 1 101 ? 10.286 -5.917 -4.388 1.00 74.12 101 ASP A CA 1
ATOM 739 C C . ASP A 1 101 ? 9.362 -7.144 -4.514 1.00 74.12 101 ASP A C 1
ATOM 741 O O . ASP A 1 101 ? 9.024 -7.566 -5.629 1.00 74.12 101 ASP A O 1
ATOM 745 N N . ALA A 1 102 ? 8.887 -7.674 -3.380 1.00 68.12 102 ALA A N 1
ATOM 746 C CA . ALA A 1 102 ? 8.040 -8.859 -3.302 1.00 68.12 102 ALA A CA 1
ATOM 747 C C . ALA A 1 102 ? 8.637 -10.065 -4.059 1.00 68.12 102 ALA A C 1
ATOM 749 O O . ALA A 1 102 ? 7.919 -10.913 -4.613 1.00 68.12 102 ALA A O 1
ATOM 750 N N . LEU A 1 103 ? 9.975 -10.149 -4.053 1.00 66.06 103 LEU A N 1
ATOM 751 C CA . LEU A 1 103 ? 10.753 -11.271 -4.574 1.00 66.06 103 LEU A CA 1
ATOM 752 C C . LEU A 1 103 ? 10.651 -12.512 -3.670 1.00 66.06 103 LEU A C 1
ATOM 754 O O . LEU A 1 103 ? 10.949 -13.620 -4.123 1.00 66.06 103 LEU A O 1
ATOM 758 N N . GLY A 1 104 ? 10.147 -12.364 -2.441 1.00 56.59 104 GLY A N 1
ATOM 759 C CA . GLY A 1 104 ? 9.937 -13.431 -1.460 1.00 56.59 104 GLY A CA 1
ATOM 760 C C . GLY A 1 104 ? 8.608 -14.205 -1.543 1.00 56.59 104 GLY A C 1
ATOM 761 O O . GLY A 1 104 ? 8.123 -14.614 -0.499 1.00 56.59 104 GLY A O 1
ATOM 762 N N . PHE A 1 105 ? 8.033 -14.450 -2.734 1.00 60.19 105 PHE A N 1
ATOM 763 C CA . PHE A 1 105 ? 6.726 -15.117 -2.993 1.00 60.19 105 PHE A CA 1
ATOM 764 C C . PHE A 1 105 ? 5.478 -14.225 -2.788 1.00 60.19 105 PHE A C 1
ATOM 766 O O . PHE A 1 105 ? 4.951 -14.134 -1.683 1.00 60.19 105 PHE A O 1
ATOM 773 N N . GLY A 1 106 ? 4.916 -13.627 -3.854 1.00 54.69 106 GLY A N 1
ATOM 774 C CA . GLY A 1 106 ? 3.656 -12.874 -3.688 1.00 54.69 106 GLY A CA 1
ATOM 775 C C . GLY A 1 106 ? 2.921 -12.306 -4.906 1.00 54.69 106 GLY A C 1
ATOM 776 O O . GLY A 1 106 ? 1.758 -11.944 -4.765 1.00 54.69 106 GLY A O 1
ATOM 777 N N . TRP A 1 107 ? 3.499 -12.259 -6.109 1.00 47.66 107 TRP A N 1
ATOM 778 C CA . TRP A 1 107 ? 2.771 -11.768 -7.293 1.00 47.66 107 TRP A CA 1
ATOM 779 C C . TRP A 1 107 ? 2.165 -12.921 -8.096 1.00 47.66 107 TRP A C 1
ATOM 781 O O . TRP A 1 107 ? 2.651 -13.273 -9.171 1.00 47.66 107 TRP A O 1
ATOM 791 N N . HIS A 1 108 ? 1.139 -13.573 -7.565 1.00 45.81 108 HIS A N 1
ATOM 792 C CA . HIS A 1 108 ? 0.266 -14.420 -8.378 1.00 45.81 108 HIS A CA 1
ATOM 793 C C . HIS A 1 108 ? -1.169 -14.192 -7.920 1.00 45.81 108 HIS A C 1
ATOM 795 O O . HIS A 1 108 ? -1.489 -14.418 -6.754 1.00 45.81 108 HIS A O 1
ATOM 801 N N . VAL A 1 109 ? -2.002 -13.724 -8.850 1.00 39.19 109 VAL A N 1
ATOM 802 C CA . VAL A 1 109 ? -3.465 -13.701 -8.736 1.00 39.19 109 VAL A CA 1
ATOM 803 C C . VAL A 1 109 ? -4.016 -14.781 -9.649 1.00 39.19 109 VAL A C 1
ATOM 805 O O . VAL A 1 109 ? -3.504 -14.870 -10.790 1.00 39.19 109 VAL A O 1
#

Sequence (109 aa):
AASIASLPPTAPQRLDGLTFDEGGLEETSTARLASVSRAGQLLTSELVEQARREAIADWITTGLTPGQILALQNATVQITDLNSEGAFGFAGSRLIQLDDDALGFGWHV

Secondary structure (DSSP, 8-state):
--------S-SS---TT--EETTEE-HHHHHHHHHHHGGG-PPPHHHHHHHHHHHHHHHHHTT--HHHHHHHHTSEEEEE--TTTT-SEEE-SSEEEEESS--SS----

pLDDT: mean 73.14, std 16.76, range [33.16, 91.56]

Foldseek 3Di:
DDDPDDDDPLDDPPQPPFDADPVGTDPVNVVSVVVCVCVPDDDDPVNVVVVVVVVLVVVVVVPDDPVVSVQVVQADEAEDACQVVLDQWDDDSRYIYGYNVSSSDDPDD